Protein AF-A0A1T5CUQ3-F1 (afdb_monomer)

Foldseek 3Di:
DDDDDPDDDDDDDPCVVVVVVCCVPPNDFDKDWDWDFDAFPADCPVPDTHTDIGTPDMDGPDDD

Sequence (64 aa):
MKFSSDFALLDVTKGRHKLATHLKKHGPVKVLIEAEIEYPFGHDDGTSIEFVCKVNRLELPSDH

Nearest PDB structur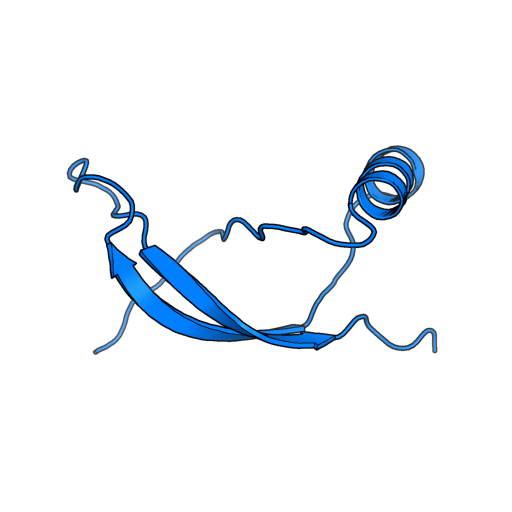es (foldseek):
  9c76-assembly1_B  TM=2.630E-01  e=3.408E+00  Homo sapiens
  8a5p-assembly1_X  TM=2.753E-01  e=4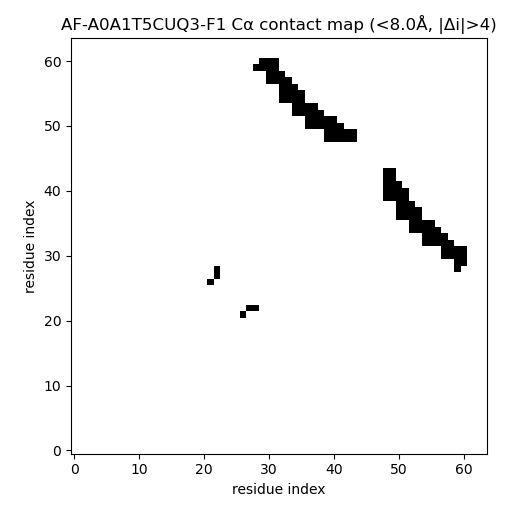.143E+00  Thermochaetoides thermophila
  4ozn-assembly1_C  TM=2.207E-01  e=4.143E+00  Haloferax mediterranei ATCC 33500
  9c76-assembly1_A  TM=2.786E-01  e=9.654E+00  Homo sapiens
  7u5c-assembly1_C  TM=2.040E-01  e=6.973E+00  Homo sapiens

Organism: NCBI:txid1507287

Structure (mmCIF, N/CA/C/O backbone):
data_AF-A0A1T5CUQ3-F1
#
_entry.id   AF-A0A1T5CUQ3-F1
#
loop_
_atom_site.group_PDB
_atom_site.id
_atom_site.type_symbol
_atom_site.label_atom_id
_atom_site.label_alt_id
_atom_site.label_comp_id
_atom_site.label_asym_id
_atom_site.label_entity_id
_atom_site.label_seq_id
_atom_site.pdbx_PDB_ins_code
_atom_site.Cartn_x
_atom_site.Cartn_y
_atom_site.Cartn_z
_atom_site.occupancy
_atom_site.B_iso_or_equiv
_atom_site.auth_seq_id
_atom_site.auth_comp_id
_atom_si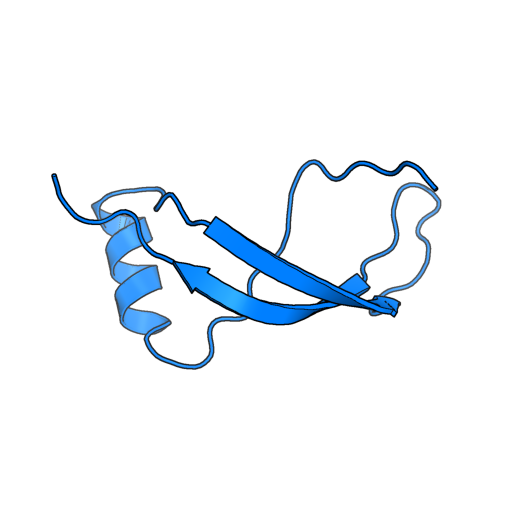te.auth_asym_id
_atom_site.auth_atom_id
_atom_site.pdbx_PDB_model_num
ATOM 1 N N . MET A 1 1 ? 13.171 -15.443 -7.252 1.00 74.38 1 MET A N 1
ATOM 2 C CA . MET A 1 1 ? 13.724 -14.088 -7.038 1.00 74.38 1 MET A CA 1
ATOM 3 C C . MET A 1 1 ? 13.472 -13.701 -5.587 1.00 74.38 1 MET A C 1
ATOM 5 O O . MET A 1 1 ? 12.410 -14.042 -5.083 1.00 74.38 1 MET A O 1
ATOM 9 N N . LYS A 1 2 ? 14.437 -13.084 -4.900 1.00 90.06 2 LYS A N 1
ATOM 10 C CA . LYS A 1 2 ? 14.263 -12.531 -3.545 1.00 90.06 2 LYS A CA 1
ATOM 11 C C . LYS A 1 2 ? 14.534 -11.027 -3.632 1.00 90.06 2 LYS A C 1
ATOM 13 O O . LYS A 1 2 ? 15.541 -10.659 -4.224 1.00 90.06 2 LYS A O 1
ATOM 18 N N . PHE A 1 3 ? 13.644 -10.201 -3.093 1.00 93.62 3 PHE A N 1
ATOM 19 C CA . PHE A 1 3 ? 13.767 -8.741 -3.039 1.00 93.62 3 PHE A CA 1
ATOM 20 C C . PHE A 1 3 ? 13.241 -8.244 -1.685 1.00 93.62 3 PHE A C 1
ATOM 22 O O . PHE A 1 3 ? 12.571 -8.995 -0.973 1.00 93.62 3 PHE A O 1
ATOM 29 N N . SER A 1 4 ? 13.554 -7.003 -1.327 1.00 94.69 4 SER A N 1
ATOM 30 C CA . SER A 1 4 ? 13.096 -6.349 -0.098 1.00 94.69 4 SER A CA 1
ATOM 31 C C . SER A 1 4 ? 12.650 -4.925 -0.403 1.00 94.69 4 SER A C 1
ATOM 33 O O . SER A 1 4 ? 13.133 -4.320 -1.354 1.00 94.69 4 SER A O 1
ATOM 35 N N . SER A 1 5 ? 11.746 -4.401 0.418 1.00 93.06 5 SER A N 1
ATOM 36 C CA . SER A 1 5 ? 11.387 -2.986 0.435 1.00 93.06 5 SER A CA 1
ATOM 37 C C . SER A 1 5 ? 11.146 -2.563 1.875 1.00 93.06 5 SER A C 1
ATOM 39 O O . SER A 1 5 ? 10.515 -3.307 2.630 1.00 93.06 5 SER A O 1
ATOM 41 N N . ASP A 1 6 ? 11.621 -1.377 2.240 1.00 94.81 6 ASP A N 1
ATOM 42 C CA . ASP A 1 6 ? 11.425 -0.821 3.582 1.00 94.81 6 ASP A CA 1
ATOM 43 C C . ASP A 1 6 ? 10.066 -0.122 3.726 1.00 94.81 6 ASP A C 1
ATOM 45 O O . ASP A 1 6 ? 9.572 0.069 4.838 1.00 94.81 6 ASP A O 1
ATOM 49 N N . PHE A 1 7 ? 9.434 0.249 2.607 1.00 92.19 7 PHE A N 1
ATOM 50 C CA . PHE A 1 7 ? 8.109 0.861 2.601 1.00 92.19 7 PHE A CA 1
ATOM 51 C C . PHE A 1 7 ? 7.338 0.584 1.304 1.00 92.19 7 PHE A C 1
ATOM 53 O O . PHE A 1 7 ? 7.877 0.097 0.311 1.00 92.19 7 PHE A O 1
ATOM 60 N N . ALA A 1 8 ? 6.045 0.894 1.327 1.00 92.31 8 ALA A N 1
ATOM 61 C CA . ALA A 1 8 ? 5.175 0.887 0.160 1.00 92.31 8 ALA A CA 1
ATOM 62 C C . ALA A 1 8 ? 4.204 2.069 0.247 1.00 92.31 8 ALA A C 1
ATOM 64 O O . ALA A 1 8 ? 3.789 2.462 1.341 1.00 92.31 8 ALA A O 1
ATOM 65 N N . LEU A 1 9 ? 3.830 2.623 -0.905 1.00 93.25 9 LEU A N 1
ATOM 66 C CA . LEU A 1 9 ? 2.783 3.636 -1.002 1.00 93.25 9 LEU A CA 1
ATOM 67 C C . LEU A 1 9 ? 1.461 2.962 -1.376 1.00 93.25 9 LEU A C 1
ATOM 69 O O . LEU A 1 9 ? 1.387 2.222 -2.353 1.00 93.25 9 LEU A O 1
ATOM 73 N N . LEU A 1 10 ? 0.416 3.223 -0.590 1.00 94.06 10 LEU A N 1
ATOM 74 C CA . LEU A 1 10 ? -0.929 2.708 -0.830 1.00 94.06 10 LEU A CA 1
ATOM 75 C C . LEU A 1 10 ? -1.820 3.822 -1.391 1.00 94.06 10 LEU A C 1
ATOM 77 O O . LEU A 1 10 ? -2.166 4.759 -0.667 1.00 94.06 10 LEU A O 1
ATOM 81 N N . ASP A 1 11 ? -2.233 3.698 -2.653 1.00 94.25 11 ASP A N 1
ATOM 82 C CA . ASP A 1 11 ? -3.208 4.611 -3.257 1.00 94.25 11 ASP A CA 1
ATOM 83 C C . ASP A 1 11 ? -4.635 4.274 -2.794 1.00 94.25 11 ASP A C 1
ATOM 85 O O . ASP A 1 11 ? -5.248 3.282 -3.197 1.00 94.25 11 ASP A O 1
ATOM 89 N N . VAL A 1 12 ? -5.171 5.101 -1.894 1.00 95.06 12 VAL A N 1
ATOM 90 C CA . VAL A 1 12 ? -6.514 4.927 -1.333 1.00 95.06 12 VAL A CA 1
ATOM 91 C C . VAL A 1 12 ? -7.496 5.806 -2.096 1.00 95.06 12 VAL A C 1
ATOM 93 O O . VAL A 1 12 ? -7.557 7.021 -1.912 1.00 95.06 12 V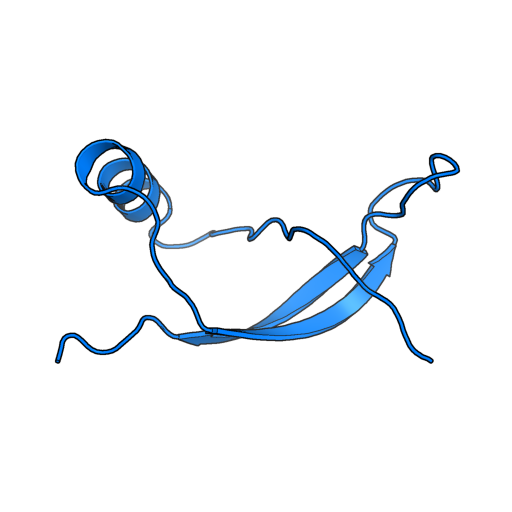AL A O 1
ATOM 96 N N . THR A 1 13 ? -8.358 5.187 -2.896 1.00 95.75 13 THR A N 1
ATOM 97 C CA . THR A 1 13 ? -9.375 5.917 -3.666 1.00 95.75 13 THR A CA 1
ATOM 98 C C . THR A 1 13 ? -10.617 6.227 -2.820 1.00 95.75 13 THR A C 1
ATOM 100 O O . THR A 1 13 ? -11.051 7.384 -2.717 1.00 95.75 13 THR A O 1
ATOM 103 N N . LYS A 1 14 ? -11.170 5.213 -2.139 1.00 95.00 14 LYS A N 1
ATOM 104 C CA . LYS A 1 14 ? -12.373 5.305 -1.293 1.00 95.00 14 LYS A CA 1
ATOM 105 C C . LYS A 1 14 ? -12.006 5.418 0.189 1.00 95.00 14 LYS A C 1
ATOM 107 O O . LYS A 1 14 ? -11.215 4.646 0.706 1.00 95.00 14 LYS A O 1
ATOM 112 N N . GLY A 1 15 ? -12.613 6.373 0.899 1.00 95.38 15 GLY A N 1
ATOM 113 C CA . GLY A 1 15 ? -12.389 6.561 2.343 1.00 95.38 15 GLY A CA 1
ATOM 114 C C . GLY A 1 15 ? -11.117 7.334 2.723 1.00 95.38 15 GLY A C 1
ATOM 115 O O . GLY A 1 15 ? -10.914 7.598 3.907 1.00 95.38 15 GLY A O 1
ATOM 116 N N . ARG A 1 16 ? -10.314 7.787 1.747 1.00 97.62 16 ARG A N 1
ATOM 117 C CA . ARG A 1 16 ? -9.026 8.484 1.953 1.00 97.62 16 ARG A CA 1
ATOM 118 C C . ARG A 1 16 ? -9.068 9.664 2.920 1.00 97.62 16 ARG A C 1
ATOM 120 O O . ARG A 1 16 ? -8.170 9.817 3.735 1.00 97.62 16 ARG A O 1
ATOM 127 N N . HIS A 1 17 ? -10.132 10.470 2.897 1.00 98.12 17 HIS A N 1
ATOM 128 C CA . HIS A 1 17 ? -10.263 11.605 3.815 1.00 98.12 17 HIS A CA 1
ATOM 129 C C . HIS A 1 17 ? -10.477 11.156 5.266 1.00 98.12 17 HIS A C 1
ATOM 131 O O . HIS A 1 17 ? -9.906 11.748 6.176 1.00 98.12 17 HIS A O 1
ATOM 137 N N . LYS A 1 18 ? -11.254 10.085 5.490 1.00 96.19 18 LYS A N 1
ATOM 138 C CA . LYS A 1 18 ? -11.446 9.517 6.832 1.00 96.19 18 LYS A CA 1
ATOM 139 C C . LYS A 1 18 ? -10.150 8.901 7.348 1.00 96.19 18 LYS A C 1
ATOM 141 O O . LYS A 1 18 ? -9.793 9.158 8.492 1.00 96.19 18 LYS A O 1
ATOM 146 N N . LEU A 1 19 ? -9.433 8.162 6.497 1.00 95.31 19 LEU A N 1
ATOM 147 C CA . LEU A 1 19 ? -8.125 7.606 6.842 1.00 95.31 19 LEU A CA 1
ATOM 148 C C . LEU A 1 19 ? -7.122 8.717 7.174 1.00 95.31 19 LEU A C 1
ATOM 150 O O . LEU A 1 19 ? -6.499 8.671 8.225 1.00 95.31 19 LEU A O 1
ATOM 154 N N . ALA A 1 20 ? -7.032 9.764 6.351 1.00 97.19 20 ALA A N 1
ATOM 155 C CA . ALA A 1 20 ? -6.155 10.903 6.616 1.00 97.19 20 ALA A CA 1
ATOM 156 C C . ALA A 1 20 ? -6.473 11.589 7.957 1.00 97.19 20 ALA A C 1
ATOM 158 O O . ALA A 1 20 ? -5.562 11.910 8.719 1.00 97.19 20 ALA A O 1
ATOM 159 N N . THR A 1 21 ? -7.755 11.788 8.279 1.00 98.06 21 THR A N 1
ATOM 160 C CA . THR A 1 21 ? -8.171 12.323 9.586 1.00 98.06 21 THR A CA 1
ATOM 161 C C . THR A 1 21 ? -7.819 11.374 10.731 1.00 98.06 21 THR A C 1
ATOM 163 O O . THR A 1 21 ? -7.334 11.834 11.763 1.00 98.06 21 THR A O 1
ATOM 166 N N . HIS A 1 22 ? -8.028 10.065 10.559 1.00 95.56 22 HIS A N 1
ATOM 167 C CA . HIS A 1 22 ? -7.658 9.065 11.558 1.00 95.56 22 HIS A CA 1
ATOM 168 C C . HIS A 1 22 ? -6.153 9.103 11.832 1.00 95.56 22 HIS A C 1
ATOM 170 O O . HIS A 1 22 ? -5.764 9.255 12.984 1.00 95.56 22 HIS A O 1
ATOM 176 N N . LEU A 1 23 ? -5.317 9.072 10.790 1.00 96.31 23 LEU A N 1
ATOM 177 C CA . LEU A 1 23 ? -3.858 9.101 10.921 1.00 96.31 23 LEU A CA 1
ATOM 178 C C . LEU A 1 23 ? -3.368 10.352 11.664 1.00 96.31 23 LEU A C 1
ATOM 180 O O . LEU A 1 23 ? -2.500 10.253 12.525 1.00 96.31 23 LEU A O 1
ATOM 184 N N . LYS A 1 24 ? -3.969 11.520 11.397 1.00 97.38 24 LYS A N 1
ATOM 185 C CA . LYS A 1 24 ? -3.639 12.771 12.106 1.00 97.38 24 LYS A CA 1
ATOM 186 C C . LYS A 1 24 ? -3.979 12.736 13.597 1.00 97.38 24 LYS A C 1
ATOM 188 O O . LYS A 1 24 ? -3.310 13.403 14.377 1.00 97.38 24 LYS A O 1
ATOM 193 N N . LYS A 1 25 ? -5.044 12.028 13.982 1.00 97.69 25 LYS A N 1
ATOM 194 C CA . LYS A 1 25 ? -5.577 12.038 15.354 1.00 97.69 25 LYS A CA 1
ATOM 195 C C . LYS A 1 25 ? -5.094 10.859 16.202 1.00 97.69 25 LYS A C 1
ATOM 197 O O . LYS A 1 25 ?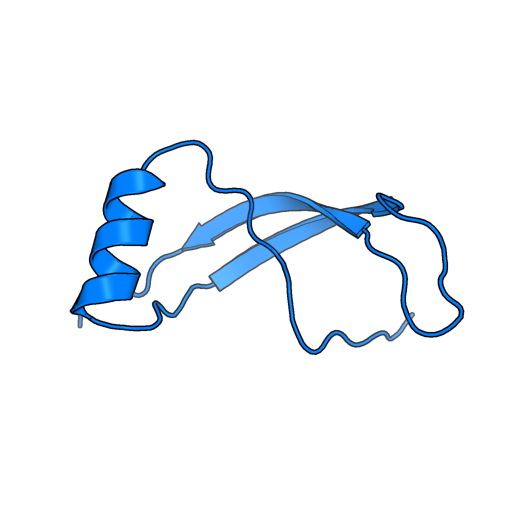 -4.897 11.021 17.400 1.00 97.69 25 LYS A O 1
ATOM 202 N N . HIS A 1 26 ? -4.957 9.688 15.594 1.00 96.62 26 HIS A N 1
ATOM 203 C CA . HIS A 1 26 ? -4.737 8.409 16.272 1.00 96.62 26 HIS A CA 1
ATOM 204 C C . HIS A 1 26 ? -3.400 7.758 15.904 1.00 96.62 26 HIS A C 1
ATOM 206 O O . HIS A 1 26 ? -2.957 6.858 16.610 1.00 96.62 26 HIS A O 1
ATOM 212 N N . GLY A 1 27 ? -2.733 8.234 14.849 1.00 94.88 27 GLY A N 1
ATOM 213 C CA . GLY A 1 27 ? -1.474 7.669 14.380 1.00 94.88 27 GLY A CA 1
ATOM 214 C C . GLY A 1 27 ? -1.657 6.511 13.390 1.00 94.88 27 GLY A C 1
ATOM 215 O O . GLY A 1 27 ? -2.715 6.398 12.767 1.00 94.88 27 GLY A O 1
ATOM 216 N N . PRO A 1 28 ? -0.611 5.690 13.181 1.00 94.94 28 PRO A N 1
ATOM 217 C CA . PRO A 1 28 ? -0.580 4.656 12.148 1.00 94.94 28 PRO A CA 1
ATOM 218 C C . PRO A 1 28 ? -1.666 3.586 12.305 1.00 94.94 28 PRO A C 1
ATOM 220 O O . PRO A 1 28 ? -1.968 3.146 13.411 1.00 94.94 28 PRO A O 1
ATOM 223 N N . VAL A 1 29 ? -2.183 3.103 11.174 1.00 91.94 29 VAL A N 1
ATOM 224 C CA . VAL A 1 29 ? -3.110 1.965 11.109 1.00 91.94 29 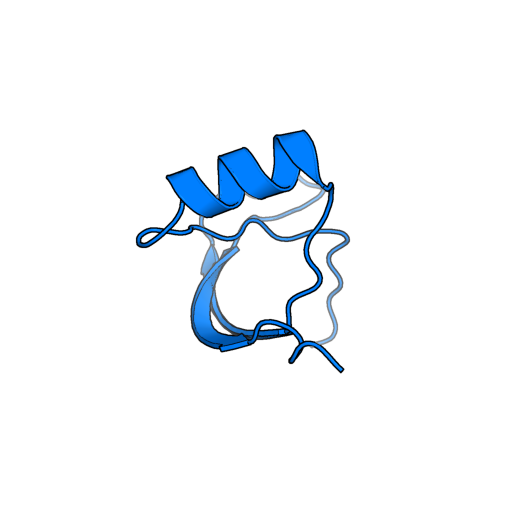VAL A CA 1
ATOM 225 C C . VAL A 1 29 ? -2.351 0.761 10.571 1.00 91.94 29 VAL A C 1
ATOM 227 O O . VAL A 1 29 ? -1.774 0.824 9.485 1.00 91.94 29 VAL A O 1
ATOM 230 N N . LYS A 1 30 ? -2.352 -0.343 11.322 1.00 93.81 30 LYS A N 1
ATOM 231 C CA . LYS A 1 30 ? -1.848 -1.623 10.816 1.00 93.81 30 LYS A CA 1
ATOM 232 C C . LYS A 1 30 ? -2.801 -2.117 9.734 1.00 93.81 30 LYS A C 1
ATOM 234 O O . LYS A 1 30 ? -4.005 -2.027 9.915 1.00 93.81 30 LYS A O 1
ATOM 239 N N . VAL A 1 31 ? -2.275 -2.650 8.640 1.00 93.75 31 VAL A N 1
ATOM 240 C CA . VAL A 1 31 ? -3.065 -3.264 7.567 1.00 93.75 31 VAL A CA 1
ATOM 241 C C . VAL A 1 31 ? -2.367 -4.524 7.077 1.00 93.75 31 VAL A C 1
ATOM 243 O O . VAL A 1 31 ? -1.148 -4.648 7.216 1.00 93.75 31 VAL A O 1
ATOM 246 N N . LEU A 1 32 ? -3.132 -5.449 6.506 1.00 94.44 32 LEU A N 1
ATOM 247 C CA . LEU A 1 32 ? -2.600 -6.548 5.704 1.00 94.44 32 LEU A CA 1
ATOM 248 C C . LEU A 1 32 ? -3.024 -6.330 4.253 1.00 94.44 32 LEU A C 1
ATOM 250 O O . LEU A 1 32 ? -4.195 -6.068 3.977 1.00 94.44 32 LEU A O 1
ATOM 254 N N . ILE A 1 33 ? -2.058 -6.398 3.341 1.00 95.19 33 ILE A N 1
ATOM 255 C CA . ILE A 1 33 ? -2.271 -6.179 1.911 1.00 95.19 33 ILE A CA 1
ATOM 256 C C . ILE A 1 33 ? -1.771 -7.414 1.169 1.00 95.19 33 ILE A C 1
ATOM 258 O O . ILE A 1 33 ? -0.628 -7.829 1.346 1.00 95.19 33 ILE A O 1
ATOM 262 N N . GLU A 1 34 ? -2.628 -7.969 0.322 1.00 96.44 34 GLU A N 1
ATOM 263 C CA . GLU A 1 34 ? -2.256 -8.936 -0.706 1.00 96.44 34 GLU A CA 1
ATOM 264 C C . GLU A 1 34 ? -2.280 -8.217 -2.056 1.00 96.44 34 GLU A C 1
ATOM 266 O O . GLU A 1 34 ? -3.296 -7.613 -2.423 1.00 96.44 34 GLU A O 1
ATOM 271 N N . ALA A 1 35 ? -1.162 -8.240 -2.778 1.00 97.00 35 ALA A N 1
ATOM 272 C CA . ALA A 1 35 ? -1.011 -7.521 -4.035 1.00 97.00 35 ALA A CA 1
ATOM 273 C C . ALA A 1 35 ? -0.052 -8.230 -5.000 1.00 97.00 35 ALA A C 1
ATOM 275 O O . ALA A 1 35 ? 0.832 -8.979 -4.583 1.00 97.00 35 ALA A O 1
ATOM 276 N N . GLU A 1 36 ? -0.214 -7.936 -6.286 1.00 97.25 36 GLU A N 1
ATOM 277 C CA . GLU A 1 36 ? 0.657 -8.374 -7.378 1.00 97.25 36 GLU A CA 1
ATOM 278 C C . GLU A 1 36 ? 1.442 -7.178 -7.922 1.00 97.25 36 GLU A C 1
ATOM 280 O O . GLU A 1 36 ? 0.847 -6.147 -8.225 1.00 97.25 36 GLU A O 1
ATOM 285 N N . ILE A 1 37 ? 2.765 -7.305 -8.062 1.00 96.06 37 ILE A N 1
ATOM 286 C CA . ILE A 1 37 ? 3.592 -6.308 -8.760 1.00 96.06 37 ILE A CA 1
ATOM 287 C C . ILE A 1 37 ? 3.346 -6.451 -10.266 1.00 96.06 37 ILE A C 1
ATOM 289 O O . ILE A 1 37 ? 3.580 -7.527 -10.815 1.00 96.06 37 ILE A O 1
ATOM 293 N N . GLU A 1 38 ? 2.903 -5.383 -10.931 1.00 97.38 38 GLU A N 1
ATOM 294 C CA . GLU A 1 38 ? 2.547 -5.421 -12.356 1.00 97.38 38 GLU A CA 1
ATOM 295 C C . GLU A 1 38 ? 3.664 -4.869 -13.251 1.00 97.38 38 GLU A C 1
ATOM 297 O O . GLU A 1 38 ? 4.173 -5.578 -14.119 1.00 97.38 38 GLU A O 1
ATOM 302 N N . TYR A 1 39 ? 4.059 -3.607 -13.059 1.00 96.19 39 TYR A N 1
ATOM 303 C CA . TYR A 1 39 ? 5.045 -2.940 -13.914 1.00 96.19 39 TYR A CA 1
ATOM 304 C C . TYR A 1 39 ? 5.795 -1.814 -13.178 1.00 96.19 39 TYR A C 1
ATOM 306 O O . TYR A 1 39 ? 5.289 -1.293 -12.179 1.00 96.19 39 TYR A O 1
ATOM 314 N N . PRO A 1 40 ? 6.996 -1.418 -13.648 1.00 96.19 40 PRO A N 1
ATOM 315 C CA . PRO A 1 40 ? 7.706 -0.254 -13.120 1.00 96.19 40 PRO A CA 1
ATOM 316 C C . PRO A 1 40 ? 6.878 1.021 -13.306 1.00 96.19 40 PRO A C 1
ATOM 318 O O . PRO A 1 40 ? 6.414 1.310 -14.408 1.00 96.19 40 PRO A O 1
ATOM 321 N N . PHE A 1 41 ? 6.696 1.781 -12.233 1.00 93.81 41 PHE A N 1
ATOM 322 C CA . PHE A 1 41 ? 6.068 3.100 -12.261 1.00 93.81 41 PHE A CA 1
ATOM 323 C C . PHE A 1 41 ? 7.098 4.210 -12.508 1.00 93.81 41 PHE A C 1
ATOM 325 O O . PHE A 1 41 ? 6.854 5.117 -13.302 1.00 93.81 41 PHE A O 1
ATOM 332 N N . GLY A 1 42 ? 8.243 4.122 -11.827 1.00 90.06 42 GLY A N 1
ATOM 333 C CA . GLY A 1 42 ? 9.315 5.115 -11.856 1.00 90.06 42 GLY A CA 1
ATOM 334 C C . GLY A 1 42 ? 10.532 4.679 -12.673 1.00 90.06 42 GLY A C 1
ATOM 335 O O . GLY A 1 42 ? 10.569 3.595 -13.260 1.00 90.06 42 GLY A O 1
ATOM 336 N N . HIS A 1 43 ? 11.545 5.545 -12.702 1.00 91.81 43 HIS A N 1
ATOM 337 C CA . HIS A 1 43 ? 12.864 5.213 -13.241 1.00 91.81 43 HIS A CA 1
ATOM 338 C C . HIS A 1 43 ? 13.738 4.557 -12.165 1.00 91.81 43 HIS A C 1
ATOM 340 O O . HIS A 1 43 ? 13.529 4.790 -10.978 1.00 91.81 43 HIS A O 1
ATOM 346 N N . ASP A 1 44 ? 14.719 3.763 -12.591 1.00 95.69 44 ASP A N 1
ATOM 347 C CA . ASP A 1 44 ? 15.774 3.258 -11.712 1.00 95.69 44 ASP A CA 1
ATOM 348 C C . ASP A 1 44 ? 16.706 4.411 -11.328 1.00 95.69 44 ASP A C 1
ATOM 350 O O . ASP A 1 44 ? 17.393 4.972 -12.182 1.00 95.69 44 ASP A O 1
ATOM 354 N N . ASP A 1 45 ? 16.705 4.800 -10.055 1.00 92.69 45 ASP A N 1
ATOM 355 C CA . ASP A 1 45 ? 17.572 5.868 -9.544 1.00 92.69 45 ASP A CA 1
ATOM 356 C C . ASP A 1 45 ? 18.965 5.362 -9.112 1.00 92.69 45 ASP A C 1
ATOM 358 O O . ASP A 1 45 ? 19.761 6.114 -8.543 1.00 92.69 45 ASP A O 1
ATOM 362 N N . GLY A 1 46 ? 19.277 4.090 -9.381 1.00 95.56 46 GLY A N 1
ATOM 363 C CA . GLY A 1 46 ? 20.496 3.407 -8.950 1.00 95.56 46 GLY A CA 1
ATOM 364 C C . GLY A 1 46 ? 20.433 2.870 -7.517 1.00 95.56 46 GLY A C 1
ATOM 365 O O . GLY A 1 46 ? 21.372 2.201 -7.081 1.00 95.56 46 GLY A O 1
ATOM 366 N N . THR A 1 47 ? 19.348 3.141 -6.787 1.00 95.06 47 THR A N 1
ATOM 367 C CA . THR A 1 47 ? 19.082 2.657 -5.423 1.00 95.06 47 THR A CA 1
ATOM 368 C C . THR A 1 47 ? 17.789 1.842 -5.359 1.00 95.06 47 THR A C 1
ATOM 370 O O . THR A 1 47 ? 17.740 0.812 -4.685 1.00 95.06 47 THR A O 1
ATOM 373 N N . SER A 1 48 ? 16.740 2.281 -6.052 1.00 94.81 48 SER A N 1
ATOM 374 C CA . SER A 1 48 ? 15.414 1.673 -6.054 1.00 94.81 48 SER A CA 1
ATOM 375 C C . SER A 1 48 ? 14.665 1.916 -7.369 1.00 94.81 48 SER A C 1
ATOM 377 O O . SER A 1 48 ? 14.984 2.815 -8.144 1.00 94.81 48 SER A O 1
ATOM 379 N N . ILE A 1 49 ? 13.638 1.096 -7.607 1.00 95.88 49 ILE A N 1
ATOM 380 C CA . ILE A 1 49 ? 12.645 1.285 -8.668 1.00 95.88 49 ILE A CA 1
ATOM 381 C C . ILE A 1 49 ? 11.269 1.219 -8.009 1.00 95.88 49 ILE A C 1
ATOM 383 O O . ILE A 1 49 ? 10.985 0.299 -7.240 1.00 95.88 49 ILE A O 1
ATOM 387 N N . GLU A 1 50 ? 10.399 2.170 -8.330 1.00 95.75 50 GLU A N 1
ATOM 388 C CA . GLU A 1 50 ? 8.999 2.134 -7.914 1.00 95.75 50 GLU A CA 1
ATOM 389 C C . GLU A 1 50 ? 8.204 1.192 -8.822 1.00 95.75 50 GLU A C 1
ATOM 391 O O . GLU A 1 50 ? 8.314 1.269 -10.047 1.00 95.75 50 GLU A O 1
ATOM 396 N N . PHE A 1 51 ? 7.357 0.339 -8.244 1.00 96.06 51 PHE A N 1
ATOM 397 C CA . PHE A 1 51 ? 6.510 -0.588 -8.995 1.00 96.06 51 PHE A CA 1
ATOM 398 C C . PHE A 1 51 ? 5.031 -0.377 -8.675 1.00 96.06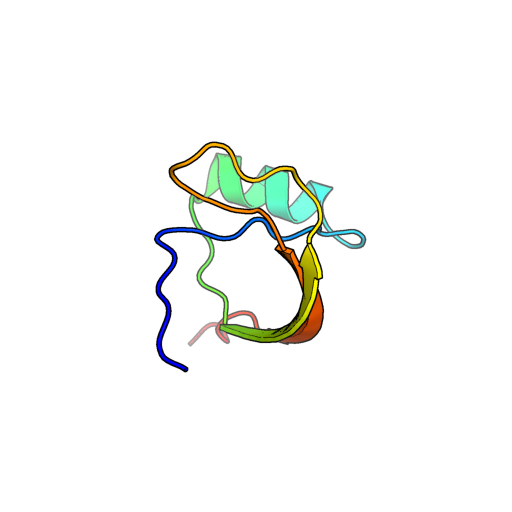 51 PHE A C 1
ATOM 400 O O . PHE A 1 51 ? 4.645 -0.289 -7.507 1.00 96.06 51 PHE A O 1
ATOM 40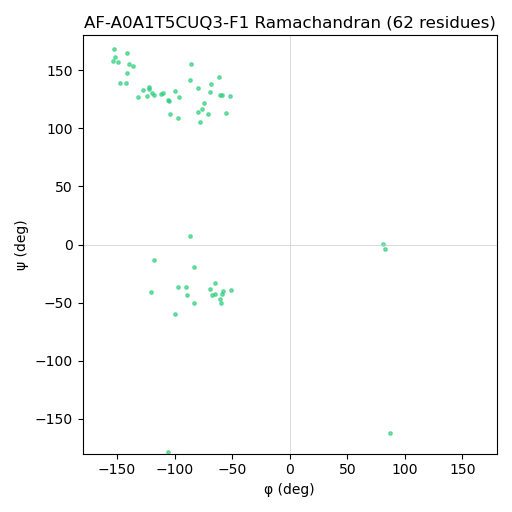7 N N . VAL A 1 52 ? 4.191 -0.361 -9.712 1.00 96.50 52 VAL A N 1
ATOM 408 C CA . VAL A 1 52 ? 2.736 -0.424 -9.541 1.00 96.50 52 VAL A CA 1
ATOM 409 C C . VAL A 1 52 ? 2.363 -1.814 -9.050 1.00 96.50 52 VAL A C 1
ATOM 411 O O . VAL A 1 52 ? 2.797 -2.822 -9.612 1.00 96.50 52 VAL A O 1
ATOM 414 N N . CYS A 1 53 ? 1.540 -1.854 -8.004 1.00 96.62 53 CYS A N 1
ATOM 415 C CA . CYS A 1 53 ? 0.986 -3.087 -7.471 1.00 96.62 53 CYS A CA 1
ATOM 416 C C . CYS A 1 53 ? -0.537 -3.077 -7.591 1.00 96.62 53 CYS A C 1
ATOM 418 O O . CYS A 1 53 ? -1.200 -2.156 -7.105 1.00 96.62 53 CYS A O 1
ATOM 420 N N . LYS A 1 54 ? -1.104 -4.135 -8.162 1.00 96.69 54 LYS A N 1
ATOM 421 C CA . LYS A 1 54 ? -2.540 -4.384 -8.117 1.00 96.69 54 LYS A CA 1
ATOM 422 C C . LYS A 1 54 ? -2.901 -4.984 -6.766 1.00 96.69 54 LYS A C 1
ATOM 424 O O . LYS A 1 54 ? -2.498 -6.097 -6.439 1.00 96.69 54 LYS A O 1
ATOM 429 N N . VAL A 1 55 ? -3.671 -4.242 -5.976 1.00 96.69 55 VAL A N 1
ATOM 430 C CA . VAL A 1 55 ? -4.170 -4.715 -4.681 1.00 96.69 55 VAL A CA 1
ATOM 431 C C . VAL A 1 55 ? -5.328 -5.687 -4.904 1.00 96.69 55 VAL A C 1
ATOM 433 O O . VAL A 1 55 ? -6.381 -5.300 -5.410 1.00 96.69 55 VAL A O 1
ATOM 436 N N . ASN A 1 56 ? -5.140 -6.936 -4.486 1.00 96.31 56 ASN A N 1
ATOM 437 C CA . ASN A 1 56 ? -6.145 -7.995 -4.563 1.00 96.31 56 ASN A CA 1
AT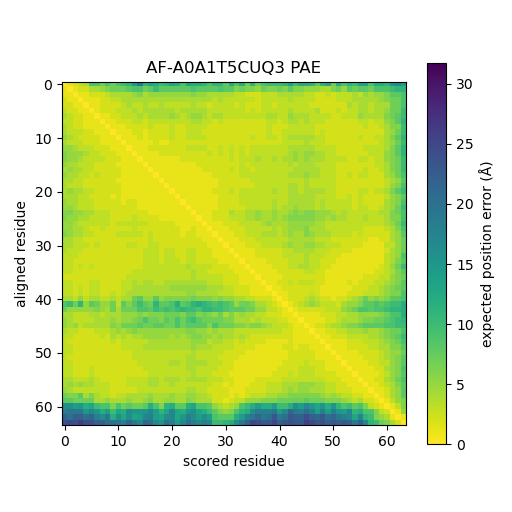OM 438 C C . ASN A 1 56 ? -7.007 -8.044 -3.293 1.00 96.31 56 ASN A C 1
ATOM 440 O O . ASN A 1 56 ? -8.215 -8.276 -3.364 1.00 96.31 56 ASN A O 1
ATOM 444 N N . ARG A 1 57 ? -6.399 -7.790 -2.126 1.00 95.06 57 ARG A N 1
ATOM 445 C CA . ARG A 1 57 ? -7.076 -7.778 -0.822 1.00 95.06 57 ARG A CA 1
ATOM 446 C C . ARG A 1 57 ? -6.432 -6.758 0.108 1.00 95.06 57 ARG A C 1
ATOM 448 O O . ARG A 1 57 ? -5.210 -6.656 0.179 1.00 95.06 57 ARG A O 1
ATOM 455 N N . LEU A 1 58 ? -7.268 -6.037 0.851 1.00 93.69 58 LEU A N 1
ATOM 456 C CA . LEU A 1 58 ? -6.849 -5.148 1.929 1.00 93.69 58 LEU A CA 1
ATOM 457 C C . LEU A 1 58 ? -7.698 -5.430 3.162 1.00 93.69 58 LEU A C 1
ATOM 459 O O . LEU A 1 58 ? -8.927 -5.386 3.094 1.00 93.69 58 LEU A O 1
ATOM 463 N N . GLU A 1 59 ? -7.032 -5.671 4.284 1.00 93.44 59 GLU A N 1
ATOM 464 C CA . GLU A 1 59 ? -7.672 -5.922 5.569 1.00 93.44 59 GLU A CA 1
ATOM 465 C C . GLU A 1 59 ? -7.222 -4.920 6.619 1.00 93.44 59 GLU A C 1
ATOM 467 O O . GLU A 1 59 ? -6.029 -4.651 6.795 1.00 93.44 59 GLU A O 1
ATOM 472 N N . LEU A 1 60 ? -8.210 -4.397 7.339 1.00 87.62 60 LEU A N 1
ATOM 473 C CA . LEU A 1 60 ? -7.993 -3.725 8.608 1.00 87.62 60 LEU A CA 1
ATOM 474 C C . LEU A 1 60 ? -8.003 -4.798 9.707 1.00 87.62 60 LEU A C 1
ATOM 476 O O . LEU A 1 60 ? -8.808 -5.728 9.619 1.00 87.62 60 LEU A O 1
ATOM 480 N N . PRO A 1 61 ? -7.149 -4.693 10.737 1.00 75.31 61 PRO A N 1
ATOM 481 C CA . PRO A 1 61 ? -7.261 -5.513 11.926 1.00 75.31 61 PRO A CA 1
ATOM 482 C C . PRO A 1 61 ? -8.690 -5.397 12.443 1.00 75.31 61 PRO A C 1
ATOM 484 O O . PRO A 1 61 ? -9.202 -4.289 12.600 1.00 75.31 61 PRO A O 1
ATOM 487 N N . SER A 1 62 ? -9.342 -6.530 12.670 1.00 59.34 62 SER A N 1
ATOM 488 C CA . SER A 1 62 ? -10.570 -6.552 13.450 1.00 59.34 62 SER A CA 1
ATOM 489 C C . SER A 1 62 ? -10.259 -5.993 14.836 1.00 59.34 62 SER A C 1
ATOM 491 O O . SER A 1 62 ? -9.301 -6.442 15.467 1.00 59.34 62 SER A O 1
ATOM 493 N N . ASP A 1 63 ? -11.048 -5.015 15.282 1.00 56.19 63 ASP A N 1
ATOM 494 C CA . ASP A 1 63 ? -11.034 -4.570 16.673 1.00 56.19 63 ASP A CA 1
ATOM 495 C C . ASP A 1 63 ? -11.295 -5.813 17.546 1.00 56.19 63 ASP A C 1
ATOM 497 O O . ASP A 1 63 ? -12.353 -6.439 17.436 1.00 56.19 63 ASP A O 1
ATOM 501 N N . HIS A 1 64 ? -10.292 -6.230 18.321 1.00 41.16 64 HIS A N 1
ATOM 502 C CA . HIS A 1 64 ? -10.423 -7.269 19.344 1.00 41.16 64 HIS A CA 1
ATOM 503 C C . HIS A 1 64 ? -10.829 -6.637 20.671 1.00 41.16 64 HIS A C 1
ATOM 505 O O . HIS A 1 64 ? -10.240 -5.586 21.018 1.00 41.16 64 HIS A O 1
#

Solvent-accessible surface area (backbone atoms only — not comparable to full-atom values): 4460 Å² total; per-residue (Å²): 140,88,86,86,75,97,73,82,88,80,90,59,84,78,63,42,70,59,51,54,52,43,40,77,75,75,42,88,78,74,68,50,76,44,66,44,82,75,48,74,70,53,68,75,75,87,83,56,66,46,64,42,59,52,74,78,43,79,43,68,73,75,89,126

pLDDT: mean 92.36, std 9.92, range [41.16, 98.12]

Mean predicted aligned error: 3.93 Å

Radius of gyration: 14.24 Å; Cα contacts (8 Å, |Δi|>4): 58; chains: 1; bounding box: 33×27×33 Å

Secondary structure (DSSP, 8-state):
-----S-------SSHHHHHHHHHHH-----EEEEEEEEE-S---SS---EEEEEEEEEPPP--